Protein AF-A0A918A052-F1 (afdb_monomer)

pLDDT: mean 80.32, std 20.06, range [40.16, 97.25]

Foldseek 3Di:
DPPPVADPVNVVVLVVVCVVVVAACDDVRHSVVVVVVVVVVVVVVVVVVVVVVVVVD

Organism: NCBI:txid1544741

Structure (mmCIF, N/CA/C/O backbone):
data_AF-A0A918A052-F1
#
_entry.id   AF-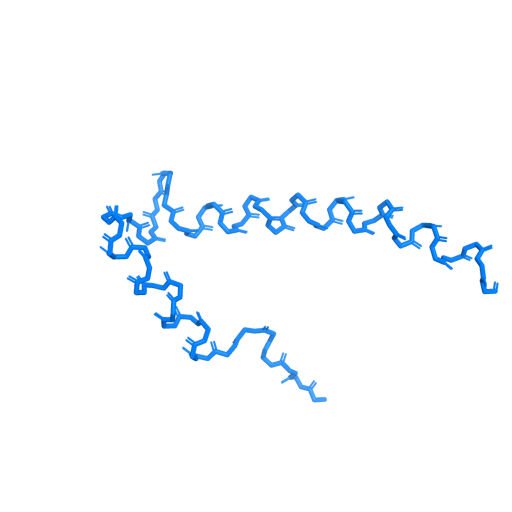A0A918A052-F1
#
loop_
_atom_site.group_PDB
_atom_site.id
_atom_site.type_symbol
_atom_site.label_atom_id
_atom_site.label_alt_id
_atom_site.label_comp_id
_atom_site.label_asym_id
_atom_site.label_entity_id
_atom_site.label_seq_id
_atom_site.pdbx_PDB_ins_code
_atom_site.Cartn_x
_atom_site.Cartn_y
_atom_site.Cartn_z
_atom_site.occupancy
_atom_site.B_iso_or_equiv
_atom_site.auth_seq_id
_atom_site.auth_comp_id
_atom_site.auth_asym_id
_atom_site.auth_atom_id
_atom_site.pdbx_PDB_model_num
ATOM 1 N N . MET A 1 1 ? 0.353 -15.977 -20.858 1.00 40.16 1 MET A N 1
ATOM 2 C CA . MET A 1 1 ? -0.396 -16.131 -19.595 1.00 40.16 1 MET A CA 1
ATOM 3 C C . MET A 1 1 ? -0.377 -14.787 -18.895 1.00 40.16 1 MET A C 1
ATOM 5 O O . MET A 1 1 ? 0.709 -14.319 -18.590 1.00 40.16 1 MET A O 1
ATOM 9 N N . SER A 1 2 ? -1.523 -14.122 -18.726 1.00 41.00 2 SER A N 1
ATOM 10 C CA . SER A 1 2 ? -1.575 -12.930 -17.873 1.00 41.00 2 SER A CA 1
ATOM 11 C C . SER A 1 2 ? -1.492 -13.432 -16.434 1.00 41.00 2 SER A C 1
ATOM 13 O O . SER A 1 2 ? -2.479 -13.915 -15.885 1.00 41.00 2 SER A O 1
ATOM 15 N N . ALA A 1 3 ? -0.285 -13.459 -15.870 1.00 46.19 3 ALA A N 1
ATOM 16 C CA . ALA A 1 3 ? -0.145 -13.610 -14.435 1.00 46.19 3 ALA A CA 1
ATOM 17 C C . ALA A 1 3 ? -0.795 -12.366 -13.833 1.00 46.19 3 ALA A C 1
ATOM 19 O O . ALA A 1 3 ? -0.332 -11.249 -14.067 1.00 46.19 3 ALA A O 1
ATOM 20 N N . LYS A 1 4 ? -1.909 -12.542 -13.122 1.00 61.28 4 LYS A N 1
ATOM 21 C CA . LYS A 1 4 ? -2.455 -11.483 -12.280 1.00 61.28 4 LYS A CA 1
ATOM 22 C C . LYS A 1 4 ? -1.354 -11.195 -11.255 1.00 61.28 4 LYS A C 1
ATOM 24 O O . LYS A 1 4 ? -1.159 -11.991 -10.346 1.00 61.28 4 LYS A O 1
ATOM 29 N N . ALA A 1 5 ? -0.562 -10.142 -11.477 1.00 72.06 5 ALA A N 1
ATOM 30 C CA . ALA A 1 5 ? 0.648 -9.853 -10.697 1.00 72.06 5 ALA A CA 1
ATOM 31 C C . ALA A 1 5 ? 0.358 -9.715 -9.191 1.00 72.06 5 ALA A C 1
ATOM 33 O O . ALA A 1 5 ? 1.252 -9.875 -8.369 1.00 72.06 5 ALA A O 1
ATOM 34 N N . VAL A 1 6 ? -0.907 -9.461 -8.849 1.00 81.38 6 VAL A N 1
ATOM 35 C CA . VAL A 1 6 ? -1.438 -9.483 -7.491 1.00 81.38 6 VAL A CA 1
ATOM 36 C C . VAL A 1 6 ? -2.719 -10.316 -7.483 1.00 81.38 6 VAL A C 1
ATOM 38 O O . VAL A 1 6 ? -3.693 -9.972 -8.155 1.00 81.38 6 VAL A O 1
ATOM 41 N N . ASP A 1 7 ? -2.729 -11.422 -6.745 1.00 89.75 7 ASP A N 1
ATOM 42 C CA . ASP A 1 7 ? -3.920 -12.257 -6.583 1.00 89.75 7 ASP A CA 1
ATOM 43 C C . ASP A 1 7 ? -4.879 -11.717 -5.504 1.00 89.75 7 ASP A C 1
ATOM 45 O O . ASP A 1 7 ? -4.548 -10.828 -4.717 1.00 89.75 7 ASP A O 1
ATOM 49 N N . ASP A 1 8 ? -6.100 -12.257 -5.465 1.00 90.88 8 ASP A N 1
ATOM 50 C CA . ASP A 1 8 ? -7.140 -11.788 -4.540 1.00 90.88 8 ASP A CA 1
ATOM 51 C C . ASP A 1 8 ? -6.806 -12.081 -3.070 1.00 90.88 8 ASP A C 1
ATOM 53 O O . ASP A 1 8 ? -7.243 -11.357 -2.175 1.00 90.88 8 ASP A O 1
ATOM 57 N N . ARG A 1 9 ? -5.993 -13.110 -2.799 1.00 93.38 9 ARG A N 1
ATOM 58 C CA . ARG A 1 9 ? -5.524 -13.406 -1.442 1.00 93.38 9 ARG A CA 1
ATOM 59 C C . ARG A 1 9 ? -4.590 -12.305 -0.949 1.00 93.38 9 ARG A C 1
ATOM 61 O O . ARG A 1 9 ? -4.763 -11.820 0.165 1.00 93.38 9 ARG A O 1
ATOM 68 N N . SER A 1 10 ? -3.666 -11.877 -1.798 1.00 92.31 10 SER A N 1
ATOM 69 C CA . SER A 1 10 ? -2.711 -10.806 -1.522 1.00 92.31 10 SER A CA 1
ATOM 70 C C . SER A 1 10 ? -3.430 -9.478 -1.277 1.00 92.31 10 SER A C 1
ATOM 72 O O . SER A 1 10 ? -3.103 -8.768 -0.327 1.00 92.31 10 SER A O 1
ATOM 74 N N . ILE A 1 11 ? -4.468 -9.174 -2.069 1.00 93.50 11 ILE A N 1
ATOM 75 C CA . ILE A 1 11 ? -5.328 -8.001 -1.837 1.00 93.50 11 ILE A CA 1
ATOM 76 C C . ILE A 1 11 ? -5.997 -8.080 -0.458 1.00 93.50 11 ILE A C 1
ATOM 78 O O . ILE A 1 11 ? -5.939 -7.117 0.306 1.00 93.50 11 ILE A O 1
ATOM 82 N N . ASN A 1 12 ? -6.591 -9.225 -0.110 1.00 95.88 12 ASN A N 1
ATOM 83 C CA . ASN A 1 12 ? -7.273 -9.400 1.175 1.00 95.88 12 ASN A CA 1
ATOM 84 C C . ASN A 1 12 ? -6.321 -9.260 2.370 1.00 95.88 12 ASN A C 1
ATOM 86 O O . ASN A 1 12 ? -6.690 -8.664 3.381 1.00 95.88 12 ASN A O 1
ATOM 90 N N . GLU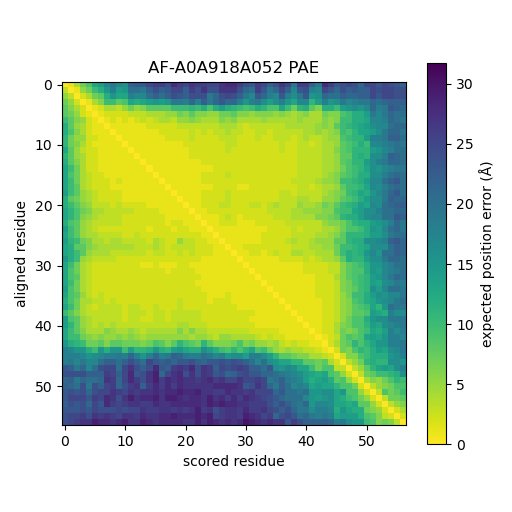 A 1 13 ? -5.095 -9.770 2.261 1.00 96.12 13 GLU A N 1
ATOM 91 C CA . GLU A 1 13 ? -4.084 -9.627 3.311 1.00 96.12 13 GLU A CA 1
ATOM 92 C C . GLU A 1 13 ? -3.660 -8.164 3.504 1.00 96.12 13 GLU A C 1
ATOM 94 O O . GLU A 1 13 ? -3.559 -7.707 4.644 1.00 96.12 13 GLU A O 1
ATOM 99 N N . LEU A 1 14 ? -3.463 -7.410 2.418 1.00 95.44 14 LEU A N 1
ATOM 100 C CA . LEU A 1 14 ? -3.126 -5.983 2.484 1.00 95.44 14 LEU A CA 1
ATOM 101 C C . LEU A 1 14 ? -4.259 -5.160 3.110 1.00 95.44 14 LEU A C 1
ATOM 103 O O . LEU A 1 14 ? -4.013 -4.348 4.003 1.00 95.44 14 LEU A O 1
ATOM 107 N N . VAL A 1 15 ? -5.502 -5.409 2.691 1.00 96.44 15 VAL A N 1
ATOM 108 C CA . VAL A 1 15 ? -6.692 -4.751 3.253 1.00 96.44 15 VAL A CA 1
ATOM 109 C C . VAL A 1 15 ? -6.850 -5.082 4.736 1.00 96.44 15 VAL A C 1
ATOM 111 O O . VAL A 1 15 ? -7.078 -4.177 5.537 1.00 96.44 15 VAL A O 1
ATOM 114 N N . GLY A 1 16 ? -6.689 -6.351 5.120 1.00 97.25 16 GLY A N 1
ATOM 115 C CA . GLY A 1 16 ? -6.814 -6.784 6.511 1.00 97.25 16 GLY A CA 1
ATOM 116 C C . GLY A 1 16 ? -5.787 -6.127 7.435 1.00 97.25 16 GLY A C 1
ATOM 117 O O . GLY A 1 16 ? -6.137 -5.706 8.535 1.00 97.25 16 GLY A O 1
ATOM 118 N N . ARG A 1 17 ? -4.537 -5.974 6.979 1.00 96.44 17 ARG A N 1
ATOM 119 C CA . ARG A 1 17 ? -3.493 -5.264 7.739 1.00 96.44 17 ARG A CA 1
ATOM 120 C C . ARG A 1 17 ? -3.806 -3.779 7.884 1.00 96.44 17 ARG A C 1
ATOM 122 O O . ARG A 1 17 ? -3.786 -3.273 8.999 1.00 96.44 17 ARG A O 1
ATOM 129 N N . ALA A 1 18 ? -4.183 -3.109 6.793 1.00 96.31 18 ALA A N 1
ATOM 130 C CA . ALA A 1 18 ? -4.568 -1.700 6.843 1.00 96.31 18 ALA A CA 1
ATOM 131 C C . ALA A 1 18 ? -5.732 -1.463 7.817 1.00 96.31 18 ALA A C 1
ATOM 133 O O . ALA A 1 18 ? -5.675 -0.558 8.642 1.00 96.31 18 ALA A O 1
ATOM 134 N N . GLN A 1 19 ? -6.752 -2.323 7.797 1.00 95.00 19 GLN A N 1
ATOM 135 C CA . GLN A 1 19 ? -7.867 -2.244 8.742 1.00 95.00 19 GLN A CA 1
ATOM 136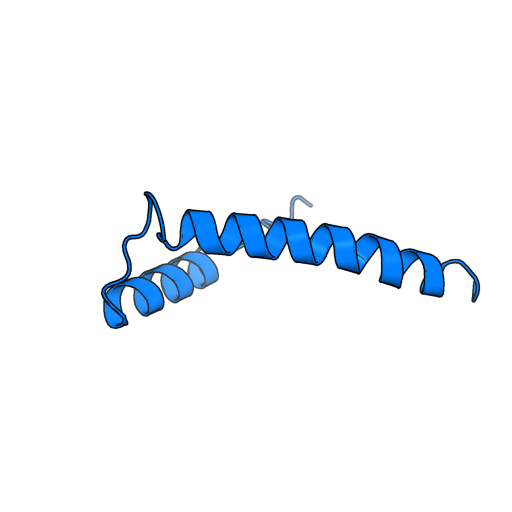 C C . GLN A 1 19 ? -7.431 -2.475 10.196 1.00 95.00 19 GLN A C 1
ATOM 138 O O . GLN A 1 19 ? -7.885 -1.750 11.079 1.00 95.00 19 GLN A O 1
ATOM 143 N N . ALA A 1 20 ? -6.545 -3.445 10.450 1.00 97.00 20 ALA A N 1
ATOM 144 C CA . ALA A 1 20 ? -6.005 -3.705 11.787 1.00 97.00 20 ALA A CA 1
ATOM 145 C C . ALA A 1 20 ? -5.194 -2.518 12.340 1.00 97.00 20 ALA A C 1
ATOM 147 O O . ALA A 1 20 ? -5.183 -2.290 13.548 1.00 97.00 20 ALA A O 1
ATOM 148 N N . GLU A 1 21 ? -4.560 -1.748 11.458 1.00 94.75 21 GLU A N 1
ATOM 149 C CA . GLU A 1 21 ? -3.780 -0.551 11.791 1.00 94.75 21 GLU A CA 1
ATOM 150 C C . GLU A 1 21 ? -4.619 0.743 11.781 1.00 94.75 21 GLU A C 1
ATOM 152 O O . GLU A 1 21 ? -4.099 1.821 12.059 1.00 94.75 21 GLU A O 1
ATOM 157 N N . GLY A 1 22 ? -5.923 0.663 11.485 1.00 95.19 22 GLY A N 1
ATOM 158 C CA . GLY A 1 22 ? -6.800 1.836 11.369 1.00 95.19 22 GLY A CA 1
ATOM 159 C C . GLY A 1 22 ? -6.503 2.715 10.147 1.00 95.19 22 GLY A C 1
ATOM 160 O O . GLY A 1 22 ? -6.935 3.866 10.086 1.00 95.19 22 GLY A O 1
ATOM 161 N N . LEU A 1 23 ? -5.768 2.180 9.174 1.00 96.44 23 LEU A N 1
ATOM 162 C CA . LEU A 1 23 ? -5.362 2.861 7.958 1.00 96.44 23 LEU A CA 1
ATOM 163 C C . LEU A 1 23 ? -6.513 2.908 6.946 1.00 96.44 23 LEU A C 1
ATOM 165 O O . LEU A 1 23 ? -7.161 1.899 6.652 1.00 96.44 23 LEU A O 1
ATOM 169 N N . GLN A 1 24 ? -6.744 4.081 6.354 1.00 96.31 24 GLN A N 1
ATOM 1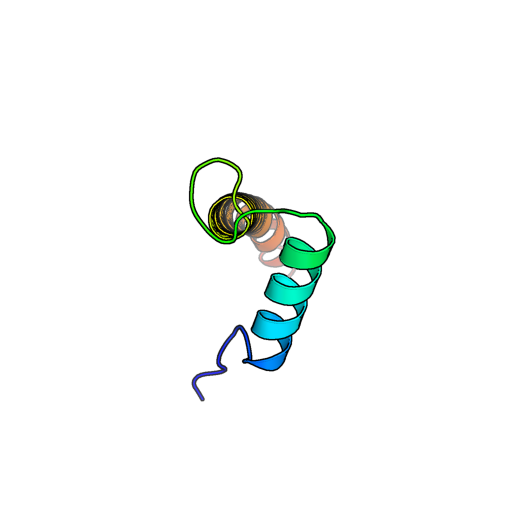70 C CA . GLN A 1 24 ? -7.702 4.212 5.258 1.00 96.31 24 GLN A CA 1
ATOM 171 C C . GLN A 1 24 ? -7.197 3.481 4.010 1.00 96.31 24 GLN A C 1
ATOM 173 O O . GLN A 1 24 ? -6.012 3.507 3.691 1.00 96.31 24 GLN A O 1
ATOM 178 N N . LEU A 1 25 ? -8.098 2.848 3.257 1.00 96.31 25 LEU A N 1
ATOM 179 C CA . LEU A 1 25 ? -7.712 2.138 2.031 1.00 96.31 25 LEU A CA 1
ATOM 180 C C . LEU A 1 25 ? -7.334 3.100 0.893 1.00 96.31 25 LEU A C 1
ATOM 182 O O . LEU A 1 25 ? -6.511 2.771 0.041 1.00 96.31 25 LEU A O 1
ATO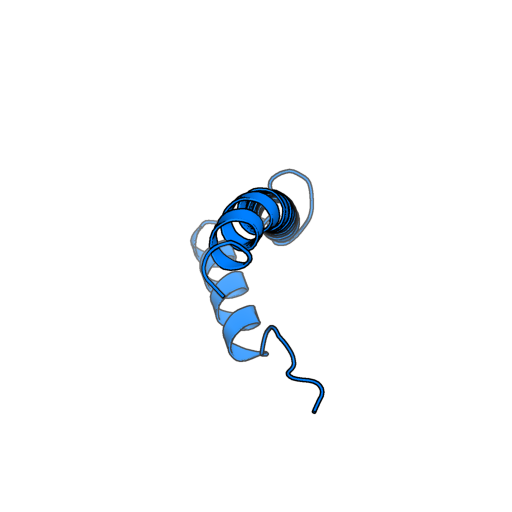M 186 N N . THR A 1 26 ? -7.922 4.295 0.895 1.00 95.00 26 THR A N 1
ATOM 187 C CA . THR A 1 26 ? -7.771 5.338 -0.126 1.00 95.00 26 THR A CA 1
ATOM 188 C C . THR A 1 26 ? -7.727 6.714 0.529 1.00 95.00 26 THR A C 1
ATOM 190 O O . THR A 1 26 ? -8.163 6.854 1.668 1.00 95.00 26 THR A O 1
ATOM 193 N N . GLY A 1 27 ? -7.316 7.733 -0.225 1.00 93.62 27 GLY A N 1
ATOM 194 C CA . GLY A 1 27 ? -7.151 9.094 0.285 1.00 93.62 27 GLY A CA 1
ATOM 195 C C . GLY A 1 27 ? -5.708 9.375 0.694 1.00 93.62 27 GLY A C 1
ATOM 196 O O . GLY A 1 27 ? -4.840 8.513 0.547 1.00 93.62 27 GLY A O 1
ATOM 197 N N . GLU A 1 28 ? -5.463 10.595 1.165 1.00 94.38 28 GLU A N 1
ATOM 198 C CA . GLU A 1 28 ? -4.135 11.029 1.598 1.00 94.38 28 GLU A CA 1
ATOM 199 C C . GLU A 1 28 ? -3.657 10.201 2.799 1.00 94.38 28 GLU A C 1
ATOM 201 O O . GLU A 1 28 ? -4.399 9.975 3.754 1.00 94.38 28 GLU A O 1
ATOM 206 N N . GLY A 1 29 ? -2.429 9.695 2.723 1.00 92.06 29 GLY A N 1
ATOM 207 C CA . GLY A 1 29 ? -1.853 8.770 3.691 1.00 92.06 29 GLY A CA 1
ATOM 208 C C . GLY A 1 29 ? -2.447 7.359 3.650 1.00 92.06 29 GLY A C 1
ATOM 209 O O . GLY A 1 29 ? -2.030 6.523 4.445 1.00 92.06 29 GLY A O 1
ATOM 210 N N . GLY A 1 30 ? -3.394 7.055 2.756 1.00 95.88 30 GLY A N 1
ATOM 211 C CA . G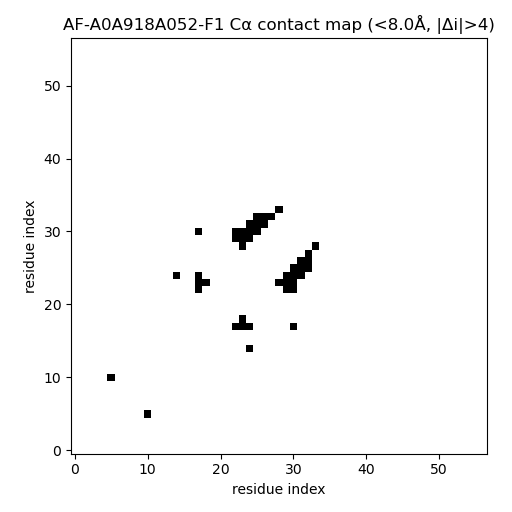LY A 1 30 ? -4.045 5.746 2.678 1.00 95.88 30 GLY A CA 1
ATOM 212 C C . GLY A 1 30 ? -3.176 4.644 2.059 1.00 95.88 30 GLY A C 1
ATOM 213 O O . GLY A 1 30 ? -2.182 4.906 1.380 1.00 95.88 30 GLY A O 1
ATOM 214 N N . LEU A 1 31 ? -3.593 3.387 2.239 1.00 95.62 31 LEU A N 1
ATOM 215 C CA . LEU A 1 31 ? -2.886 2.191 1.762 1.00 95.62 31 LEU A CA 1
ATOM 216 C C . LEU A 1 31 ? -2.542 2.264 0.267 1.00 95.62 31 LEU A C 1
ATOM 218 O O . LEU A 1 31 ? -1.410 1.982 -0.118 1.00 95.62 31 LEU A O 1
ATOM 222 N N . LEU A 1 32 ? -3.504 2.639 -0.584 1.00 95.44 32 LEU A N 1
ATOM 223 C CA . LEU 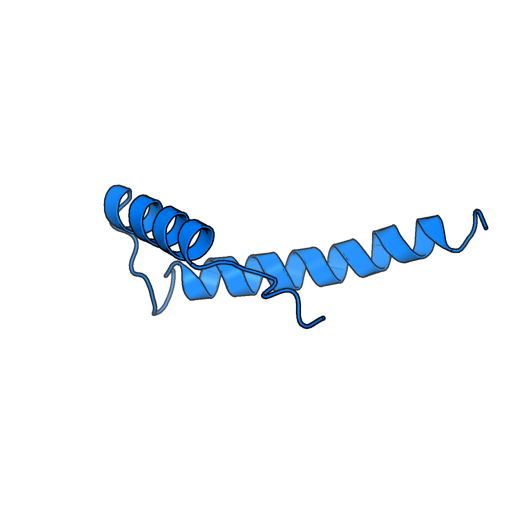A 1 32 ? -3.278 2.710 -2.029 1.00 95.44 32 LEU A CA 1
ATOM 224 C C . LEU A 1 32 ? -2.211 3.747 -2.401 1.00 95.44 32 LEU A C 1
ATOM 226 O O . LEU A 1 32 ? -1.403 3.490 -3.294 1.00 95.44 32 LEU A O 1
ATOM 230 N N . GLN A 1 33 ? -2.194 4.898 -1.723 1.00 95.94 33 GLN A N 1
ATOM 231 C CA . GLN A 1 33 ? -1.184 5.924 -1.963 1.00 95.94 33 GLN A CA 1
ATOM 232 C C . GLN A 1 33 ? 0.204 5.399 -1.593 1.00 95.94 33 GLN A C 1
ATOM 234 O O . GLN A 1 33 ? 1.095 5.411 -2.436 1.00 95.94 33 GLN A O 1
ATOM 239 N N . GLN A 1 34 ? 0.354 4.849 -0.385 1.00 94.81 34 GLN A N 1
ATOM 240 C CA . GLN A 1 34 ? 1.630 4.307 0.088 1.00 94.81 34 GLN A CA 1
ATOM 241 C C . GLN A 1 34 ? 2.148 3.169 -0.807 1.00 94.81 34 GLN A C 1
ATOM 243 O O . GLN A 1 34 ? 3.338 3.097 -1.106 1.00 94.81 34 GLN A O 1
ATOM 248 N N . LEU A 1 35 ? 1.258 2.285 -1.277 1.00 93.94 35 LEU A N 1
ATOM 249 C CA . LEU A 1 35 ? 1.621 1.228 -2.226 1.00 93.94 35 LEU A CA 1
ATOM 250 C C . LEU A 1 35 ? 2.066 1.799 -3.574 1.00 93.94 35 LEU A C 1
ATOM 252 O O . LEU A 1 35 ? 3.014 1.286 -4.161 1.00 93.94 35 LEU A O 1
ATOM 256 N N . THR A 1 36 ? 1.401 2.847 -4.062 1.00 93.31 36 THR A N 1
ATOM 257 C CA . THR A 1 36 ? 1.765 3.506 -5.323 1.00 93.31 36 THR A CA 1
ATOM 258 C C . THR A 1 36 ? 3.134 4.168 -5.214 1.00 93.31 36 THR A C 1
ATOM 260 O O . THR A 1 36 ? 3.973 3.968 -6.088 1.00 93.31 36 THR A O 1
ATOM 263 N N . GLU A 1 37 ? 3.389 4.898 -4.128 1.00 94.88 37 GLU A N 1
ATOM 264 C CA . GLU A 1 37 ? 4.686 5.523 -3.848 1.00 94.88 37 GLU A CA 1
ATOM 265 C C . GLU A 1 37 ? 5.793 4.471 -3.796 1.00 94.88 37 GLU A C 1
ATOM 267 O O . GLU A 1 37 ? 6.762 4.552 -4.548 1.00 94.88 37 GLU A O 1
ATOM 272 N N . ARG A 1 38 ? 5.597 3.406 -3.015 1.00 92.62 38 ARG A N 1
ATOM 273 C CA . ARG A 1 38 ? 6.601 2.351 -2.873 1.00 92.62 38 ARG A CA 1
ATOM 274 C C . ARG A 1 38 ? 6.833 1.561 -4.161 1.00 92.62 38 ARG A C 1
ATOM 276 O O . ARG A 1 38 ? 7.955 1.122 -4.410 1.00 92.62 38 ARG A O 1
ATOM 283 N N . LEU A 1 39 ? 5.803 1.372 -4.991 1.00 90.81 39 LEU A N 1
ATOM 284 C CA . LEU A 1 39 ? 5.945 0.769 -6.321 1.00 90.81 39 LEU A CA 1
ATOM 285 C C . LEU A 1 39 ? 6.761 1.660 -7.261 1.00 90.81 39 LEU A C 1
ATOM 287 O O . LEU A 1 39 ? 7.610 1.143 -7.984 1.00 90.81 39 LEU A O 1
ATOM 291 N N . LEU A 1 40 ? 6.530 2.975 -7.243 1.00 92.38 40 LEU A N 1
ATOM 292 C CA . LEU A 1 40 ? 7.303 3.931 -8.037 1.00 92.38 40 LEU A CA 1
ATOM 293 C C . LEU A 1 40 ? 8.766 3.969 -7.584 1.00 92.38 40 LEU A C 1
ATOM 295 O O . LEU A 1 40 ? 9.657 3.863 -8.423 1.00 92.38 40 LEU A O 1
ATOM 299 N N . GLU A 1 41 ? 9.019 4.035 -6.277 1.00 91.31 41 GLU A N 1
ATOM 300 C CA . GLU A 1 41 ? 10.368 3.940 -5.700 1.00 91.31 41 GLU A CA 1
ATOM 301 C C . GLU A 1 41 ? 11.057 2.633 -6.112 1.00 91.31 41 GLU A C 1
ATOM 303 O O . GLU A 1 41 ? 12.175 2.652 -6.620 1.00 91.31 41 GLU A O 1
ATOM 308 N N . SER A 1 42 ? 10.359 1.500 -5.994 1.00 86.31 42 SER A N 1
ATOM 309 C CA . SER A 1 42 ? 10.899 0.184 -6.363 1.00 86.31 42 SER A CA 1
ATOM 310 C C . SER A 1 42 ? 11.189 0.062 -7.860 1.00 86.31 42 SER A C 1
ATOM 312 O O . SER A 1 42 ? 12.136 -0.618 -8.245 1.00 86.31 42 SER A O 1
ATOM 314 N N . ALA A 1 43 ? 10.389 0.695 -8.722 1.00 84.19 43 ALA A N 1
ATOM 315 C CA . ALA A 1 43 ? 10.641 0.720 -10.161 1.00 84.19 43 ALA A CA 1
ATOM 316 C C . ALA A 1 43 ? 11.896 1.544 -10.491 1.00 84.19 43 ALA A C 1
ATOM 318 O O . ALA A 1 43 ? 12.708 1.127 -11.316 1.00 84.19 43 ALA A O 1
ATOM 319 N N . LEU A 1 44 ? 12.092 2.669 -9.799 1.00 79.94 44 LEU A N 1
ATOM 320 C CA . LEU A 1 44 ? 13.270 3.525 -9.947 1.00 79.94 44 LEU A CA 1
ATOM 321 C C . LEU A 1 44 ? 14.546 2.854 -9.405 1.00 79.94 44 LEU A C 1
ATOM 323 O O . LEU A 1 44 ? 15.599 2.922 -10.037 1.00 79.94 44 LEU A O 1
ATOM 327 N N . GLU A 1 45 ? 14.465 2.154 -8.273 1.00 73.75 45 GLU A N 1
ATOM 328 C CA . GLU A 1 45 ? 15.567 1.332 -7.742 1.00 73.75 45 GLU A CA 1
ATOM 329 C C . GLU A 1 45 ? 15.833 0.086 -8.607 1.00 73.75 45 GLU A C 1
ATOM 331 O O . GLU A 1 45 ? 16.979 -0.354 -8.779 1.00 73.75 45 GLU A O 1
ATOM 336 N N . GLY A 1 46 ? 14.772 -0.475 -9.185 1.00 60.38 46 GLY A N 1
ATOM 337 C CA . GLY A 1 46 ? 14.813 -1.575 -10.138 1.00 60.38 46 GLY A CA 1
ATOM 338 C C . GLY A 1 46 ? 15.608 -1.220 -11.389 1.00 60.38 46 GLY A C 1
ATOM 339 O O . GLY A 1 46 ? 16.469 -2.004 -11.772 1.00 60.38 46 GLY A O 1
ATOM 340 N N . GLU A 1 47 ? 15.423 -0.024 -11.955 1.00 54.41 47 GLU A N 1
ATOM 341 C CA . GLU A 1 47 ? 16.216 0.478 -13.092 1.00 54.41 47 GLU A CA 1
ATOM 342 C C . GLU A 1 47 ? 17.728 0.528 -12.778 1.00 54.41 47 GLU A C 1
ATOM 344 O O . GLU A 1 47 ? 18.555 0.179 -13.622 1.00 54.41 47 GLU A O 1
ATOM 349 N N . ILE A 1 48 ? 18.113 0.873 -11.541 1.00 53.69 48 ILE A N 1
ATOM 350 C CA . ILE A 1 48 ? 19.521 0.884 -11.097 1.00 53.69 48 ILE A CA 1
ATOM 351 C C . ILE A 1 48 ? 20.065 -0.546 -10.932 1.00 53.69 48 ILE A C 1
ATOM 353 O O . ILE A 1 48 ? 21.213 -0.827 -11.286 1.00 53.69 48 ILE A O 1
ATO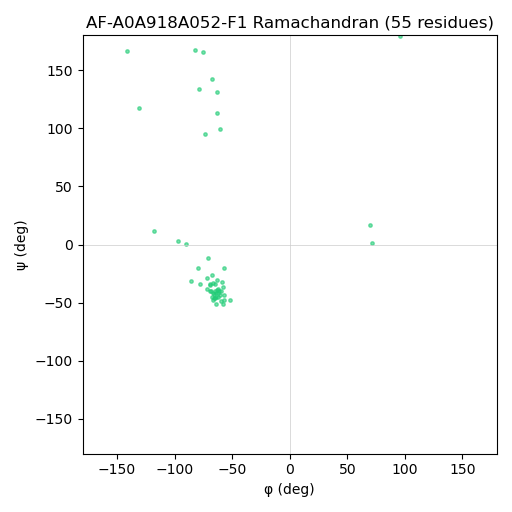M 357 N N . THR A 1 49 ? 19.248 -1.478 -10.433 1.00 48.84 49 THR A N 1
ATOM 358 C CA . THR A 1 49 ? 19.663 -2.876 -10.218 1.00 48.84 49 THR A CA 1
ATOM 359 C C . THR A 1 49 ? 19.686 -3.679 -11.527 1.00 48.84 49 THR A C 1
ATOM 361 O O . THR A 1 49 ? 20.564 -4.524 -11.714 1.00 48.84 49 THR A O 1
ATOM 364 N N . ASP A 1 50 ? 18.790 -3.399 -12.474 1.00 49.53 50 ASP A N 1
ATOM 365 C CA . ASP A 1 50 ? 18.764 -4.038 -13.796 1.00 49.53 50 ASP A CA 1
ATOM 366 C C . ASP A 1 50 ? 19.962 -3.601 -14.656 1.00 49.53 50 ASP A C 1
ATOM 368 O O . ASP A 1 50 ? 20.600 -4.423 -15.323 1.00 49.53 50 ASP A O 1
ATOM 372 N N . HIS A 1 51 ? 20.396 -2.342 -14.508 1.00 51.06 51 HIS A N 1
ATOM 373 C CA . HIS A 1 51 ? 21.629 -1.844 -15.122 1.00 51.06 51 HIS A CA 1
ATOM 374 C C . HIS A 1 51 ? 22.880 -2.630 -14.678 1.00 51.06 51 HIS A C 1
ATOM 376 O O . HIS A 1 51 ? 23.804 -2.837 -15.467 1.00 51.06 51 HIS A O 1
ATOM 382 N N . THR A 1 52 ? 22.911 -3.134 -13.438 1.00 48.38 52 THR A N 1
ATOM 383 C CA . THR A 1 52 ? 24.033 -3.956 -12.941 1.00 48.38 52 THR A CA 1
ATOM 384 C C . THR A 1 52 ? 23.996 -5.418 -13.397 1.00 48.38 52 THR A C 1
ATOM 386 O O . THR A 1 52 ? 25.046 -6.062 -13.415 1.00 48.38 52 THR A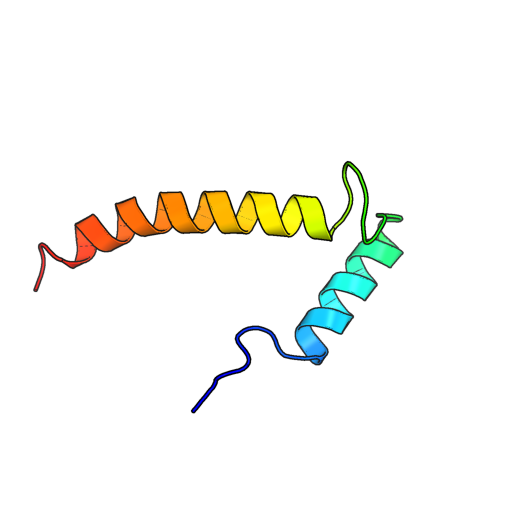 O 1
ATOM 389 N N . ARG A 1 53 ? 22.837 -5.946 -13.819 1.00 47.94 53 ARG A N 1
ATOM 390 C CA . ARG A 1 53 ? 22.717 -7.321 -14.343 1.00 47.94 53 ARG A CA 1
ATOM 391 C C . ARG A 1 53 ? 23.020 -7.417 -15.840 1.00 47.94 53 ARG A C 1
ATOM 393 O O . ARG A 1 53 ? 23.610 -8.406 -16.263 1.00 47.94 53 ARG A O 1
ATOM 400 N N . LEU A 1 54 ? 22.736 -6.373 -16.624 1.00 52.81 54 LEU A N 1
ATOM 401 C CA . LEU A 1 54 ? 23.026 -6.333 -18.069 1.00 52.81 54 LEU A CA 1
ATOM 402 C C . LEU A 1 54 ? 24.524 -6.229 -18.423 1.00 52.81 54 LEU A C 1
ATOM 404 O O . LEU A 1 54 ? 24.885 -6.424 -19.579 1.00 52.81 54 LEU A O 1
ATOM 408 N N . ARG A 1 55 ? 25.413 -5.953 -17.457 1.00 46.09 55 ARG A N 1
ATOM 409 C CA . ARG A 1 55 ? 26.875 -5.907 -17.679 1.00 46.09 55 ARG A CA 1
ATOM 410 C C . ARG A 1 55 ? 27.610 -7.202 -17.297 1.00 46.09 55 ARG A C 1
ATOM 412 O O . ARG A 1 55 ? 28.837 -7.237 -17.360 1.00 46.09 55 ARG A O 1
ATOM 419 N N . GLN A 1 56 ? 26.884 -8.238 -16.867 1.00 47.59 56 GLN A N 1
ATOM 420 C CA . GLN A 1 56 ? 27.437 -9.558 -16.526 1.00 47.59 56 GLN A CA 1
ATOM 421 C C . GLN A 1 56 ? 26.894 -10.699 -17.410 1.00 47.59 56 GLN A C 1
ATOM 423 O O . GLN A 1 56 ? 27.128 -11.863 -17.087 1.00 47.59 56 GLN A O 1
ATOM 428 N N . ALA A 1 57 ? 26.204 -10.376 -18.511 1.00 44.41 57 ALA A N 1
ATOM 429 C CA . ALA A 1 57 ? 25.755 -11.330 -19.527 1.00 44.41 57 ALA A CA 1
ATOM 430 C C . ALA A 1 57 ? 26.532 -11.149 -20.837 1.00 44.41 57 ALA A C 1
ATOM 432 O O . ALA A 1 57 ? 26.775 -9.979 -21.215 1.00 44.41 57 ALA A O 1
#

Mean predicted aligned error: 9.36 Å

Nearest PDB structures (foldseek):
  5zh3-assembly1_A  TM=5.991E-01  e=5.703E+00  Plasmodium falciparum NF54
  5elo-assembly1_B  TM=6.461E-01  e=8.420E+00  Cryptosporidium parvum Iowa II
  8k9u-assembly1_B  TM=5.382E-01  e=7.205E+00  Plasmodium falciparum CAMP/Malaysia
  8k9s-assembly1_B  TM=5.288E-01  e=6.665E+00  Plasmodium falciparum CAMP/Malaysia
  5zh2-assembly1_B  TM=5.803E-01  e=9.103E+00  Plasmodium falciparum NF54

Solvent-accessible surface area (backbone atoms only — not comparable to full-atom values): 3446 Å² total; per-residue (Å²): 131,87,72,66,91,70,50,72,66,59,52,50,53,53,52,51,50,32,55,75,70,72,45,46,68,60,62,90,93,4,53,53,48,54,52,51,52,53,49,51,52,49,52,59,53,41,55,61,55,51,60,63,54,67,76,76,109

Secondary structure (DSSP, 8-state):
----SS-HHHHHHHHHHHHHTT--SSSTT-HHHHHHHHHHHHHHHHHHHHHHHTT--

Sequence (57 aa):
MSAKAVDDRSINELVGRAQAEGLQLTGEGGLLQQLTERLLESALEGEITDHTRLRQA

Radius of gyration: 15.37 Å; Cα contacts (8 Å, |Δi|>4): 22; chains: 1; bounding box: 35×27×31 Å